Protein AF-Q38EL8-F1 (afdb_monomer)

Sequence (126 aa):
MSNKTYLWSKFSLEFFIPTPYIMKGDDDAFIRVTHHLSNLRMMPRKGLNMGKCSEASGGMSEDKPVSFIAGYCNTLSRDVAQAVVSYKPPWNAWLTHTTFSGISIRFTSRRCLTKMPWSERYTRRR

Foldseek 3Di:
DDPVLLCQLVCCLPPDDDDLKDKDADPPDDDPVVVVVVVVVVDDSPLDKAAAWDWDDQPPDDPDTDIDHDRHMIMDTNNRSVVVNPDDPPDPDPPDPDDDRDPPPPRVPPDRPNPPVCPVVVVPPD

Structure (mmCIF, N/CA/C/O backbone):
data_AF-Q38EL8-F1
#
_entry.id   AF-Q38EL8-F1
#
loop_
_atom_site.group_PDB
_atom_site.id
_atom_site.type_symbol
_atom_site.label_atom_id
_atom_site.label_alt_id
_atom_site.label_comp_id
_atom_site.label_asym_id
_atom_site.label_entity_id
_atom_site.label_seq_id
_atom_site.pdbx_PDB_ins_code
_atom_site.Cartn_x
_atom_site.Cartn_y
_atom_site.Cartn_z
_atom_site.occupancy
_atom_site.B_iso_or_equiv
_atom_site.auth_seq_id
_atom_site.auth_comp_id
_atom_site.auth_asym_id
_atom_site.auth_atom_id
_atom_site.pdbx_PDB_model_num
ATOM 1 N N . MET A 1 1 ? 3.520 -7.142 -6.331 1.00 68.50 1 MET A N 1
ATOM 2 C CA . MET A 1 1 ? 3.473 -5.746 -5.852 1.00 68.50 1 MET A CA 1
ATOM 3 C C . MET A 1 1 ? 4.903 -5.231 -5.746 1.00 68.50 1 MET A C 1
ATOM 5 O O . MET A 1 1 ? 5.744 -5.987 -5.287 1.00 68.50 1 MET A O 1
ATOM 9 N N . SER A 1 2 ? 5.201 -4.011 -6.203 1.00 81.06 2 SER A N 1
ATOM 10 C CA . SER A 1 2 ? 6.555 -3.439 -6.092 1.00 81.06 2 SER A CA 1
ATOM 11 C C . SER A 1 2 ? 6.858 -2.957 -4.668 1.00 81.06 2 SER A C 1
ATOM 13 O O . SER A 1 2 ? 5.934 -2.593 -3.936 1.00 81.06 2 SER A O 1
ATOM 15 N N . ASN A 1 3 ? 8.144 -2.858 -4.307 1.00 86.81 3 ASN A N 1
ATOM 16 C CA . ASN A 1 3 ? 8.582 -2.276 -3.028 1.00 86.81 3 ASN A CA 1
ATOM 17 C C . ASN A 1 3 ? 8.000 -0.873 -2.803 1.00 86.81 3 ASN A C 1
ATOM 19 O O . ASN A 1 3 ? 7.536 -0.574 -1.707 1.00 86.81 3 ASN A O 1
ATOM 23 N N . LYS A 1 4 ? 7.932 -0.043 -3.857 1.00 89.19 4 LYS A N 1
ATOM 24 C CA . LYS A 1 4 ? 7.319 1.297 -3.811 1.00 89.19 4 LYS A CA 1
ATOM 25 C C . LYS A 1 4 ? 5.873 1.246 -3.310 1.00 89.19 4 LYS A C 1
ATOM 27 O O . LYS A 1 4 ? 5.486 2.043 -2.465 1.00 89.19 4 LYS A O 1
ATOM 32 N N . THR A 1 5 ? 5.085 0.292 -3.806 1.00 89.00 5 THR A N 1
ATOM 33 C CA . THR A 1 5 ? 3.667 0.162 -3.434 1.00 89.00 5 THR A CA 1
ATOM 34 C C . THR A 1 5 ? 3.513 -0.349 -2.002 1.00 89.00 5 THR A C 1
ATOM 36 O O . THR A 1 5 ? 2.712 0.199 -1.251 1.00 89.00 5 THR A O 1
ATOM 39 N N . TYR A 1 6 ? 4.314 -1.343 -1.601 1.00 90.44 6 TYR A N 1
ATOM 40 C CA . TYR A 1 6 ? 4.322 -1.849 -0.225 1.00 90.44 6 TYR A CA 1
ATOM 41 C C . TYR A 1 6 ? 4.679 -0.751 0.782 1.00 90.44 6 TYR A C 1
ATOM 43 O O . TYR A 1 6 ? 3.947 -0.531 1.746 1.00 90.44 6 TYR A O 1
ATOM 51 N N . LEU A 1 7 ? 5.779 -0.034 0.532 1.00 92.62 7 LEU A N 1
ATOM 52 C CA . LEU A 1 7 ? 6.246 1.042 1.401 1.00 92.62 7 LEU A CA 1
ATOM 53 C C . LEU A 1 7 ? 5.237 2.189 1.462 1.00 92.62 7 LEU A C 1
ATOM 55 O O . LEU A 1 7 ? 4.985 2.688 2.551 1.00 92.62 7 LEU A O 1
ATOM 59 N N . TRP A 1 8 ? 4.605 2.554 0.341 1.00 92.56 8 TRP A N 1
ATOM 60 C CA . TRP A 1 8 ? 3.523 3.542 0.328 1.00 92.56 8 TRP A CA 1
ATOM 61 C C . TRP A 1 8 ? 2.358 3.128 1.231 1.00 92.56 8 TRP A C 1
ATOM 63 O O . TRP A 1 8 ? 1.940 3.899 2.095 1.00 92.56 8 TRP A O 1
ATOM 73 N N . SER A 1 9 ? 1.859 1.895 1.083 1.00 92.19 9 SER A N 1
ATOM 74 C CA . SER A 1 9 ? 0.766 1.391 1.918 1.00 92.19 9 SER A CA 1
ATOM 75 C C . SER A 1 9 ? 1.161 1.346 3.392 1.00 92.19 9 SER A C 1
ATOM 77 O O . SER A 1 9 ? 0.411 1.846 4.227 1.00 92.19 9 SER A O 1
ATOM 79 N N . LYS A 1 10 ? 2.352 0.830 3.717 1.00 94.19 10 LYS A N 1
ATOM 80 C CA . LYS A 1 10 ? 2.852 0.770 5.095 1.00 94.19 10 LYS A CA 1
ATOM 81 C C . LYS A 1 10 ? 2.984 2.167 5.709 1.00 94.19 10 LYS A C 1
ATOM 83 O O . LYS A 1 10 ? 2.400 2.428 6.755 1.00 94.19 10 LYS A O 1
ATOM 88 N N . PHE A 1 11 ? 3.656 3.081 5.012 1.00 95.38 11 PHE A N 1
ATOM 89 C CA . PHE A 1 11 ? 3.848 4.462 5.451 1.00 95.38 11 PHE A CA 1
ATOM 90 C C . PHE A 1 11 ? 2.510 5.177 5.685 1.00 95.38 11 PHE A C 1
ATOM 92 O O . PHE A 1 11 ? 2.297 5.780 6.733 1.00 95.38 11 PHE A O 1
ATOM 99 N N . SER A 1 12 ? 1.563 5.045 4.752 1.00 95.25 12 SER A N 1
ATOM 100 C CA . SER A 1 12 ? 0.245 5.681 4.872 1.00 95.25 12 SER A CA 1
ATOM 101 C C . SER A 1 12 ? -0.584 5.170 6.057 1.00 95.25 12 SER A C 1
ATOM 103 O O . SER A 1 12 ? -1.404 5.905 6.608 1.00 95.25 12 SER A O 1
ATOM 105 N N . LEU A 1 13 ? -0.384 3.913 6.461 1.00 95.25 13 LEU A N 1
ATOM 106 C CA . LEU A 1 13 ? -1.079 3.324 7.601 1.00 95.25 13 LEU A CA 1
ATOM 107 C C . LEU A 1 13 ? -0.472 3.761 8.935 1.00 95.25 13 LEU A C 1
ATOM 109 O O . LEU A 1 13 ? -1.233 3.968 9.879 1.00 95.25 13 LEU A O 1
ATOM 113 N N . GLU A 1 14 ? 0.854 3.886 9.001 1.00 94.94 14 GLU A N 1
ATOM 114 C CA . GLU A 1 14 ? 1.601 4.167 10.233 1.00 94.94 14 GLU A CA 1
ATOM 115 C C . GLU A 1 14 ? 1.682 5.666 10.560 1.00 94.94 14 GLU A C 1
ATOM 117 O O . GLU A 1 14 ? 1.598 6.028 11.730 1.00 94.94 14 GLU A O 1
ATOM 122 N N . PHE A 1 15 ? 1.809 6.538 9.553 1.00 95.81 15 PHE A N 1
ATOM 123 C CA . PHE A 1 15 ? 2.153 7.951 9.774 1.00 95.81 15 PHE A CA 1
ATOM 124 C C . PHE A 1 15 ? 1.008 8.943 9.551 1.00 95.81 15 PHE A C 1
ATOM 126 O O . PHE A 1 15 ? 1.050 10.048 10.090 1.00 95.81 15 PHE A O 1
ATOM 133 N N . PHE A 1 16 ? -0.015 8.596 8.767 1.00 93.56 16 PHE A N 1
ATOM 134 C CA . PHE A 1 16 ? -1.138 9.506 8.532 1.00 93.56 16 PHE A CA 1
ATOM 135 C C . PHE A 1 16 ? -2.256 9.326 9.556 1.00 93.56 16 PHE A C 1
ATOM 137 O O . PHE A 1 16 ? -2.484 8.233 10.080 1.00 93.56 16 PHE A O 1
ATOM 144 N N . ILE A 1 17 ? -3.006 10.413 9.782 1.00 92.75 17 ILE A N 1
ATOM 145 C CA . ILE A 1 17 ? -4.263 10.383 10.540 1.00 92.75 17 ILE A CA 1
ATOM 146 C C . ILE A 1 17 ? -5.127 9.243 9.980 1.00 92.75 17 ILE A C 1
ATOM 148 O O . ILE A 1 17 ? -5.209 9.110 8.757 1.00 92.75 17 ILE A O 1
ATOM 152 N N . PRO A 1 18 ? -5.778 8.418 10.822 1.00 93.25 18 PRO A N 1
ATOM 153 C CA . PRO A 1 18 ? -6.588 7.302 10.347 1.00 93.25 18 PRO A CA 1
ATOM 154 C C . PRO A 1 18 ? -7.679 7.732 9.351 1.00 93.25 18 PRO A C 1
ATOM 156 O O . PRO A 1 18 ? -8.759 8.181 9.731 1.00 93.25 18 PRO A O 1
ATOM 159 N N . THR A 1 19 ? -7.413 7.566 8.054 1.00 93.62 19 THR A N 1
ATOM 160 C CA . THR A 1 19 ? -8.370 7.827 6.974 1.00 93.62 19 THR A CA 1
ATOM 161 C C . THR A 1 19 ? -9.064 6.537 6.533 1.00 93.62 19 THR A C 1
ATOM 163 O O . THR A 1 19 ? -8.458 5.464 6.560 1.00 93.62 19 THR A O 1
ATOM 166 N N . PRO A 1 20 ? -10.334 6.602 6.087 1.00 94.44 20 PRO A N 1
ATOM 167 C CA . PRO A 1 20 ? -11.046 5.427 5.578 1.00 94.44 20 PRO A CA 1
ATOM 168 C C . PRO A 1 20 ? -10.474 4.906 4.253 1.00 94.44 20 PRO A C 1
ATOM 170 O O . PRO A 1 20 ? -10.629 3.724 3.951 1.00 94.44 20 PRO A O 1
ATOM 173 N N . TYR A 1 21 ? -9.820 5.775 3.478 1.00 95.06 21 TYR A N 1
ATOM 174 C CA . TYR A 1 21 ? -9.316 5.481 2.142 1.00 95.06 21 TYR A CA 1
ATOM 175 C C . TYR A 1 21 ? -7.856 5.900 2.000 1.00 95.06 21 TYR A C 1
ATOM 177 O O . TYR A 1 21 ? -7.436 6.922 2.548 1.00 95.06 21 TYR A O 1
ATOM 185 N N . ILE A 1 22 ? -7.114 5.124 1.216 1.00 94.25 22 ILE A N 1
ATOM 186 C CA . ILE A 1 22 ? -5.751 5.411 0.777 1.00 94.25 22 ILE A CA 1
ATOM 187 C C . ILE A 1 22 ? -5.757 5.335 -0.746 1.00 94.25 22 ILE A C 1
ATOM 189 O O . ILE A 1 22 ? -6.137 4.316 -1.324 1.00 94.25 22 ILE A O 1
ATOM 193 N N . MET A 1 23 ? -5.351 6.421 -1.398 1.00 93.38 23 MET A N 1
ATOM 194 C CA . MET A 1 23 ? -5.227 6.486 -2.850 1.00 93.38 23 MET A CA 1
ATOM 195 C C . MET A 1 23 ? -3.751 6.471 -3.240 1.00 93.38 23 MET A C 1
ATOM 197 O O . MET A 1 23 ? -2.920 7.085 -2.574 1.00 93.38 23 MET A O 1
ATOM 201 N N . LYS A 1 24 ? -3.433 5.784 -4.333 1.00 92.38 24 LYS A N 1
ATOM 202 C CA . LYS A 1 24 ? -2.182 5.944 -5.075 1.00 92.38 24 LYS A CA 1
ATOM 203 C C . LYS A 1 24 ? -2.531 6.452 -6.471 1.00 92.38 24 LYS A C 1
ATOM 205 O O . LYS A 1 24 ? -3.518 6.004 -7.054 1.00 92.38 24 LYS A O 1
ATOM 210 N N . GLY A 1 25 ? -1.710 7.354 -6.991 1.00 91.06 25 GLY A N 1
ATOM 211 C CA . GLY A 1 25 ? -1.700 7.778 -8.386 1.00 91.06 25 GLY A CA 1
ATOM 212 C C . GLY A 1 25 ? -0.260 7.857 -8.885 1.00 91.06 25 GLY A C 1
ATOM 213 O O . GLY A 1 25 ? 0.650 8.050 -8.075 1.00 91.06 25 GLY A O 1
ATOM 214 N N . ASP A 1 26 ? -0.059 7.659 -10.179 1.00 91.25 26 ASP A N 1
ATOM 215 C CA . ASP A 1 26 ? 1.202 7.966 -10.851 1.00 91.25 26 ASP A CA 1
ATOM 216 C C . ASP A 1 26 ? 1.304 9.490 -11.093 1.00 91.25 26 ASP A C 1
ATOM 218 O O . ASP A 1 26 ? 0.311 10.216 -11.010 1.00 91.25 26 ASP A O 1
ATOM 222 N N . ASP A 1 27 ? 2.515 10.001 -11.300 1.00 92.94 27 ASP A N 1
ATOM 223 C CA . ASP A 1 27 ? 2.816 11.434 -11.449 1.00 92.94 27 ASP A CA 1
ATOM 224 C C . ASP A 1 27 ? 2.388 12.018 -12.804 1.00 92.94 27 ASP A C 1
ATOM 226 O O . ASP A 1 27 ? 2.257 13.233 -12.946 1.00 92.94 27 ASP A O 1
ATOM 230 N N . ASP A 1 28 ? 2.090 11.153 -13.769 1.00 92.69 28 ASP A N 1
ATOM 231 C CA . ASP A 1 28 ? 1.483 11.467 -15.061 1.00 92.69 28 ASP A CA 1
ATOM 232 C C . ASP A 1 28 ? -0.056 11.336 -15.055 1.00 92.69 28 ASP A C 1
ATOM 234 O O . ASP A 1 28 ? -0.715 11.521 -16.085 1.00 92.69 28 ASP A O 1
ATOM 238 N N . ALA A 1 29 ? -0.662 11.049 -13.897 1.00 87.12 29 ALA A N 1
ATOM 239 C CA . ALA A 1 29 ? -2.104 10.911 -13.761 1.00 87.12 29 ALA A CA 1
ATOM 240 C C . ALA A 1 29 ? -2.799 12.238 -13.415 1.00 87.12 29 ALA A C 1
ATOM 242 O O . ALA A 1 29 ? -2.374 13.002 -12.550 1.00 87.12 29 ALA A O 1
ATOM 243 N N . PHE A 1 30 ? -3.966 12.475 -14.023 1.00 89.81 30 PHE A N 1
ATOM 244 C CA . PHE A 1 30 ? -4.828 13.611 -13.689 1.00 89.81 30 PHE A CA 1
ATOM 245 C C . PHE A 1 30 ? -6.024 13.183 -12.828 1.00 89.81 30 PHE A C 1
ATOM 247 O O . PHE A 1 30 ? -6.829 12.340 -13.234 1.00 89.81 30 PHE A O 1
ATOM 254 N N . ILE A 1 31 ? -6.195 13.808 -11.657 1.00 87.81 31 ILE A N 1
ATOM 255 C CA . ILE A 1 31 ? -7.269 13.486 -10.704 1.00 87.81 31 ILE A CA 1
ATOM 256 C C . ILE A 1 31 ? -8.196 14.691 -10.520 1.00 87.81 31 ILE A C 1
ATOM 258 O O . ILE A 1 31 ? -7.798 15.749 -10.039 1.00 87.81 31 ILE A O 1
ATOM 262 N N . ARG A 1 32 ? -9.490 14.511 -10.811 1.00 92.50 32 ARG A N 1
ATOM 263 C CA . ARG A 1 32 ? -10.535 15.488 -10.454 1.00 92.50 32 ARG A CA 1
ATOM 264 C C . ARG A 1 32 ? -10.889 15.349 -8.973 1.00 92.50 32 ARG A C 1
ATOM 266 O O . ARG A 1 32 ? -11.836 14.639 -8.639 1.00 92.50 32 ARG A O 1
ATOM 273 N N . VAL A 1 33 ? -10.132 16.005 -8.094 1.00 92.69 33 VAL A N 1
ATOM 274 C CA . VAL A 1 33 ? -10.196 15.815 -6.629 1.00 92.69 33 VAL A CA 1
ATOM 275 C C . VAL A 1 33 ? -11.617 15.930 -6.068 1.00 92.69 33 VAL A C 1
ATOM 277 O O . VAL A 1 33 ? -12.074 15.018 -5.385 1.00 92.69 33 VAL A O 1
ATOM 280 N N . THR A 1 34 ? -12.357 16.992 -6.391 1.00 95.06 34 THR A N 1
ATOM 281 C CA . THR A 1 34 ? -13.721 17.206 -5.866 1.00 95.06 34 THR A CA 1
ATOM 282 C C . THR A 1 34 ? -14.680 16.087 -6.262 1.00 95.06 34 THR A C 1
ATOM 284 O O . THR A 1 34 ? -15.432 15.581 -5.430 1.00 95.06 34 THR A O 1
ATOM 287 N N . HIS A 1 35 ? -14.605 15.647 -7.516 1.00 93.44 35 HIS A N 1
ATOM 288 C CA . HIS A 1 35 ? -15.415 14.549 -8.022 1.00 93.44 35 HIS A CA 1
ATOM 289 C C . HIS A 1 35 ? -14.976 13.191 -7.451 1.00 93.44 35 HIS A C 1
ATOM 291 O O . HIS A 1 35 ? -15.795 12.315 -7.177 1.00 93.44 35 HIS A O 1
ATOM 297 N N . HIS A 1 36 ? -13.673 12.994 -7.252 1.00 91.62 36 HIS A N 1
ATOM 298 C CA . HIS A 1 36 ? -13.168 11.795 -6.599 1.00 91.62 36 HIS A CA 1
ATOM 299 C C . HIS A 1 36 ? -13.704 11.706 -5.163 1.00 91.62 36 HIS A C 1
ATOM 301 O O . HIS A 1 36 ? -14.284 10.690 -4.788 1.00 91.62 36 HIS A O 1
ATOM 307 N N . LEU A 1 37 ? -13.635 12.799 -4.400 1.00 93.88 37 LEU A N 1
ATOM 308 C CA . LEU A 1 37 ? -14.177 12.878 -3.043 1.00 93.88 37 LEU A CA 1
ATOM 309 C C . LEU A 1 37 ? -15.697 12.666 -2.996 1.00 93.88 37 LEU A C 1
ATOM 311 O O . LEU A 1 37 ? -16.173 11.974 -2.096 1.00 93.88 37 LEU A O 1
ATOM 315 N N . SER A 1 38 ? -16.466 13.200 -3.956 1.00 94.88 38 SER A N 1
ATOM 316 C CA . 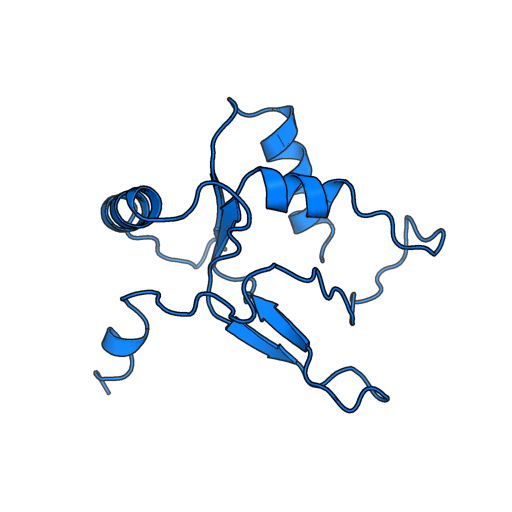SER A 1 38 ? -17.911 12.935 -4.021 1.00 94.88 38 SER A CA 1
ATOM 317 C C . SER A 1 38 ? -18.209 11.455 -4.250 1.00 94.88 38 SER A C 1
ATOM 319 O O . SER A 1 38 ? -19.119 10.919 -3.624 1.00 94.88 38 SER A O 1
ATOM 321 N N . ASN A 1 39 ? -17.411 10.773 -5.077 1.00 92.12 39 ASN A N 1
ATOM 322 C CA . ASN A 1 39 ? -17.555 9.334 -5.2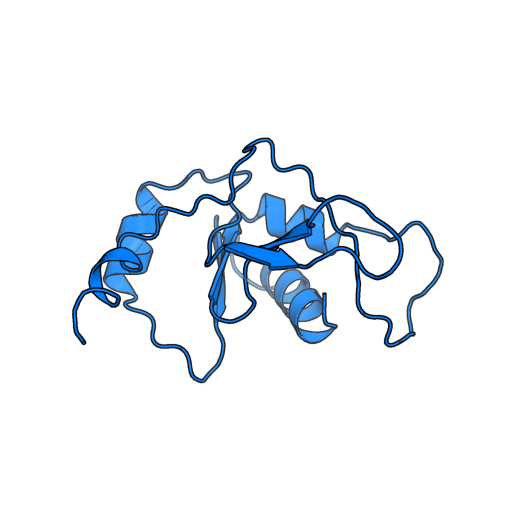84 1.00 92.12 39 ASN A CA 1
ATOM 323 C C . ASN A 1 39 ? -17.220 8.551 -4.012 1.00 92.12 39 ASN A C 1
ATOM 325 O O . ASN A 1 39 ? -17.981 7.665 -3.639 1.00 92.12 39 ASN A O 1
ATOM 329 N N . LEU A 1 40 ? -16.142 8.902 -3.301 1.00 93.06 40 LEU A N 1
ATOM 330 C CA . LEU A 1 40 ? -15.740 8.217 -2.064 1.00 93.06 40 LEU A CA 1
ATOM 331 C C . LEU A 1 40 ? -16.794 8.281 -0.951 1.00 93.06 40 LEU A C 1
ATOM 333 O O . LEU A 1 40 ? -16.865 7.366 -0.129 1.00 93.06 40 LEU A O 1
ATOM 337 N N . ARG A 1 41 ? -17.635 9.323 -0.929 1.00 93.44 41 ARG A N 1
ATOM 338 C CA . ARG A 1 41 ? -18.765 9.425 0.014 1.00 93.44 41 ARG A CA 1
ATOM 339 C C . ARG A 1 41 ? -19.820 8.335 -0.198 1.00 93.44 41 ARG A C 1
ATOM 341 O O . ARG A 1 41 ? -20.500 7.982 0.757 1.00 93.44 41 ARG A O 1
ATOM 348 N N . MET A 1 42 ? -19.927 7.802 -1.415 1.00 93.00 42 MET A N 1
ATOM 349 C CA . MET A 1 42 ? -20.882 6.752 -1.788 1.00 93.00 42 MET A CA 1
ATOM 350 C C . MET A 1 42 ? -20.281 5.339 -1.729 1.00 93.00 42 MET A C 1
ATOM 352 O O . MET A 1 42 ? -20.996 4.361 -1.936 1.00 93.00 42 MET A O 1
ATOM 356 N N . MET A 1 43 ? -18.973 5.216 -1.491 1.00 92.06 43 MET A N 1
ATOM 357 C CA . MET A 1 43 ? -18.268 3.932 -1.492 1.00 92.06 43 MET A CA 1
ATOM 358 C C . MET A 1 43 ? -18.313 3.249 -0.116 1.00 92.06 43 MET A C 1
ATOM 360 O O . MET A 1 43 ? -18.434 3.923 0.912 1.00 92.06 43 MET A O 1
ATOM 364 N N . PRO A 1 44 ? -18.185 1.910 -0.063 1.00 93.06 44 PRO A N 1
ATOM 365 C CA . PRO A 1 44 ? -18.049 1.198 1.199 1.00 93.06 44 PRO A CA 1
ATOM 366 C C . PRO A 1 44 ? -16.721 1.545 1.884 1.00 93.06 44 PRO A C 1
ATOM 368 O O . PRO A 1 44 ? -15.668 1.600 1.253 1.00 93.06 44 PRO A O 1
ATOM 371 N N . ARG A 1 45 ? -16.759 1.706 3.211 1.00 93.62 45 ARG A N 1
ATOM 372 C CA . ARG A 1 45 ? -15.569 1.999 4.035 1.00 93.62 45 ARG A CA 1
ATOM 373 C C . ARG A 1 45 ? -14.669 0.784 4.293 1.00 93.62 45 ARG A C 1
ATOM 375 O O . ARG A 1 45 ? -13.606 0.951 4.881 1.00 93.62 45 ARG A O 1
ATOM 382 N N . LYS A 1 46 ? -15.112 -0.418 3.917 1.00 93.44 46 LYS A N 1
ATOM 383 C CA . LYS A 1 46 ? -14.406 -1.692 4.103 1.00 93.44 46 LYS A CA 1
ATOM 384 C C . LYS A 1 46 ? -14.452 -2.508 2.814 1.00 93.44 46 LYS A C 1
ATOM 386 O O . LYS A 1 46 ? -15.443 -2.438 2.088 1.00 93.44 46 LYS A O 1
ATOM 391 N N . GLY A 1 47 ? -13.405 -3.282 2.548 1.00 90.25 47 GLY A N 1
ATOM 392 C CA . GLY A 1 47 ? -13.302 -4.160 1.382 1.00 90.25 47 GLY A CA 1
ATOM 393 C C . GLY A 1 47 ? -13.232 -3.447 0.025 1.00 90.25 47 GLY A C 1
ATOM 394 O O . GLY A 1 47 ? -13.448 -4.093 -1.000 1.00 90.25 47 GLY A O 1
ATOM 395 N N . LEU A 1 48 ? -12.958 -2.139 -0.015 1.00 91.94 48 LEU A N 1
ATOM 396 C CA . LEU A 1 48 ? -12.850 -1.383 -1.258 1.00 91.94 48 LEU A CA 1
ATOM 397 C C . LEU A 1 48 ? -11.463 -1.572 -1.877 1.00 91.94 48 LEU A C 1
ATOM 399 O O . LEU A 1 48 ? -10.444 -1.245 -1.272 1.00 91.94 48 LEU A O 1
ATOM 403 N N . ASN A 1 49 ? -11.448 -2.021 -3.126 1.00 89.62 49 ASN A N 1
ATOM 404 C CA . ASN A 1 49 ? -10.297 -1.942 -4.015 1.00 89.62 49 ASN A CA 1
ATOM 405 C C . ASN A 1 49 ? -10.793 -1.442 -5.378 1.00 89.62 49 ASN A C 1
ATOM 407 O O . ASN A 1 49 ? -11.389 -2.194 -6.151 1.00 89.62 49 ASN A O 1
ATOM 411 N N . MET A 1 50 ? -10.642 -0.141 -5.616 1.00 90.12 50 MET A N 1
ATOM 412 C CA . MET A 1 50 ? -11.206 0.565 -6.764 1.00 90.12 50 MET A CA 1
ATOM 413 C C . MET A 1 50 ? -10.106 1.016 -7.723 1.00 90.12 50 MET A C 1
ATOM 415 O O . MET A 1 50 ? -9.096 1.571 -7.302 1.00 90.12 50 MET A O 1
ATOM 419 N N . GLY A 1 51 ? -10.350 0.856 -9.020 1.00 88.81 51 GLY A N 1
ATOM 420 C CA . GLY A 1 51 ? -9.528 1.396 -10.098 1.00 88.81 51 GLY A CA 1
ATOM 421 C C . GLY A 1 51 ? -9.874 0.722 -11.423 1.00 88.81 51 GLY A C 1
ATOM 422 O O . GLY A 1 51 ? -10.888 0.026 -11.530 1.00 88.81 51 GLY A O 1
ATOM 423 N N . LYS A 1 52 ? -9.038 0.915 -12.444 1.00 85.38 52 LYS A N 1
ATOM 424 C CA . LYS A 1 52 ? -9.218 0.227 -13.728 1.00 85.38 52 LYS A CA 1
ATOM 425 C C . LYS A 1 52 ? -8.872 -1.250 -13.556 1.00 85.38 52 LYS A C 1
ATOM 427 O O . LYS A 1 52 ? -7.719 -1.574 -13.298 1.00 85.38 52 LYS A O 1
ATOM 432 N N . CYS A 1 53 ? -9.861 -2.128 -13.694 1.00 84.06 53 CYS A N 1
ATOM 433 C CA . CYS A 1 53 ? -9.610 -3.564 -13.700 1.00 84.06 53 CYS A CA 1
ATOM 434 C C . CYS A 1 53 ? -8.921 -3.964 -15.003 1.00 84.06 53 CYS A C 1
ATOM 436 O O . CYS A 1 53 ? -9.349 -3.549 -16.082 1.00 84.06 53 CYS A O 1
ATOM 438 N N . SER A 1 54 ? -7.888 -4.778 -14.876 1.00 82.06 54 SER A N 1
ATOM 439 C CA . SER A 1 54 ? -7.189 -5.434 -15.966 1.00 82.06 54 SER A CA 1
ATOM 440 C C . SER A 1 54 ? -7.103 -6.921 -15.656 1.00 82.06 54 SER A C 1
ATOM 442 O O . SER A 1 54 ? -7.137 -7.335 -14.497 1.00 82.06 54 SER A O 1
ATOM 444 N N . GLU A 1 55 ? -6.977 -7.725 -16.697 1.00 80.56 55 GLU A N 1
ATOM 445 C CA . GLU A 1 55 ? -6.749 -9.158 -16.578 1.00 80.56 55 GLU A CA 1
ATOM 446 C C . GLU A 1 55 ? -5.344 -9.456 -17.084 1.00 80.56 55 GLU A C 1
ATOM 448 O O . GLU A 1 55 ? -4.921 -8.930 -18.114 1.00 80.56 55 GLU A O 1
ATOM 453 N N . ALA A 1 56 ? -4.601 -10.258 -16.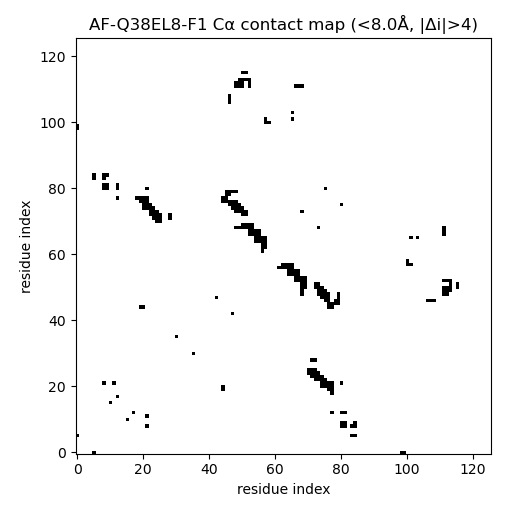329 1.00 69.88 56 ALA A N 1
ATOM 454 C CA . ALA A 1 56 ? -3.358 -10.851 -16.790 1.00 69.88 56 ALA A CA 1
ATOM 455 C C . ALA A 1 56 ? -3.626 -12.333 -17.023 1.00 69.88 56 ALA A C 1
ATOM 457 O O . ALA A 1 56 ? -4.173 -13.006 -16.146 1.00 69.88 56 ALA A O 1
ATOM 458 N N . SER A 1 57 ? -3.221 -12.850 -18.181 1.00 64.44 57 SER A N 1
ATOM 459 C CA . SER A 1 57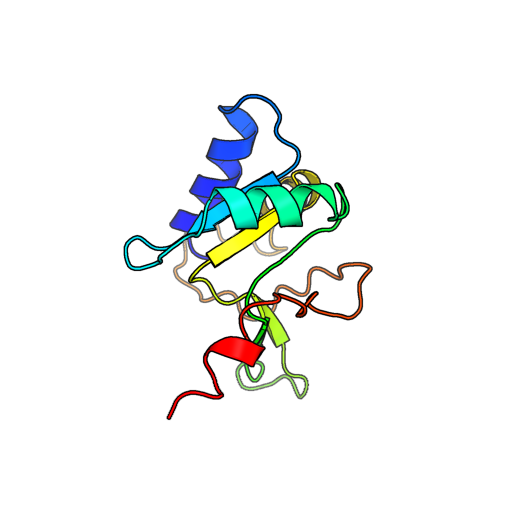 ? -3.058 -14.292 -18.351 1.00 64.44 57 SER A CA 1
ATOM 460 C C . SER A 1 57 ? -2.089 -14.776 -17.271 1.00 64.44 57 SER A C 1
ATOM 462 O O . SER A 1 57 ? -0.973 -14.254 -17.183 1.00 64.44 57 SER A O 1
ATOM 464 N N . GLY A 1 58 ? -2.529 -15.707 -16.418 1.00 56.44 58 GLY A N 1
ATOM 465 C CA . GLY A 1 58 ? -1.670 -16.317 -15.405 1.00 56.44 58 GLY A CA 1
ATOM 466 C C . GLY A 1 58 ? -0.394 -16.825 -16.072 1.00 56.44 58 GLY A C 1
ATOM 467 O O . GLY A 1 58 ? -0.453 -17.462 -17.122 1.00 56.44 58 GLY A O 1
ATOM 468 N N . GLY A 1 59 ? 0.770 -16.459 -15.534 1.00 48.47 59 GLY A N 1
ATOM 469 C CA . GLY A 1 59 ? 2.049 -16.822 -16.137 1.00 48.47 59 GLY A CA 1
ATOM 470 C C . GLY A 1 59 ? 2.158 -18.337 -16.322 1.00 48.47 59 GLY A C 1
ATOM 471 O O . GLY A 1 59 ? 1.982 -19.079 -15.365 1.00 48.47 59 GLY A O 1
ATOM 472 N N . MET A 1 60 ? 2.432 -18.759 -17.560 1.00 45.81 60 MET A N 1
ATOM 473 C CA . MET A 1 60 ? 2.889 -20.080 -18.033 1.00 45.81 60 MET A CA 1
ATOM 474 C C . MET A 1 60 ? 2.137 -21.362 -17.615 1.00 45.81 60 MET A C 1
ATOM 476 O O . MET A 1 60 ? 2.417 -22.399 -18.215 1.00 45.81 60 MET A O 1
ATOM 480 N N . SER A 1 61 ? 1.223 -21.379 -16.639 1.00 52.59 61 SER A N 1
ATOM 481 C CA . SER A 1 61 ? 0.671 -22.651 -16.123 1.00 52.59 61 SER A CA 1
ATOM 482 C C . SER A 1 61 ? -0.705 -22.573 -15.448 1.00 52.59 61 SER A C 1
ATOM 484 O O . SER A 1 61 ? -1.172 -23.582 -14.929 1.00 52.59 61 SER A O 1
ATOM 486 N N . GLU A 1 62 ? -1.375 -21.418 -15.436 1.00 57.25 62 GLU A N 1
ATOM 487 C CA . GLU A 1 62 ? -2.696 -21.284 -14.807 1.00 57.25 62 GLU A CA 1
ATOM 488 C C . GLU A 1 62 ? -3.760 -20.874 -15.833 1.00 57.25 62 GLU A C 1
ATOM 490 O O . GLU A 1 62 ? -3.755 -19.754 -16.340 1.00 57.25 62 GLU A O 1
ATOM 495 N N . ASP A 1 63 ? -4.717 -21.774 -16.086 1.00 62.91 63 ASP A N 1
ATOM 496 C CA . ASP A 1 63 ? -5.831 -21.625 -17.044 1.00 62.91 63 ASP A CA 1
ATOM 497 C C . ASP A 1 63 ? -6.807 -20.474 -16.734 1.00 62.91 63 ASP A C 1
ATOM 499 O O . ASP A 1 63 ? -7.801 -20.282 -17.438 1.00 62.91 63 ASP A O 1
ATOM 503 N N . LYS A 1 64 ? -6.589 -19.710 -15.658 1.00 69.19 64 LYS A N 1
ATOM 504 C CA . LYS A 1 64 ? -7.512 -18.656 -15.230 1.00 69.19 64 LYS A CA 1
ATOM 505 C C . LYS A 1 64 ? -6.825 -17.295 -15.230 1.00 69.19 64 LYS A C 1
ATOM 507 O O . LYS A 1 64 ? -5.790 -17.140 -14.582 1.00 69.19 64 LYS A O 1
ATOM 512 N N . PRO A 1 65 ? -7.408 -16.288 -15.907 1.00 70.00 65 PRO A N 1
ATOM 513 C CA . PRO A 1 65 ? -6.890 -14.934 -15.839 1.00 70.00 65 PRO A CA 1
ATOM 514 C C . PRO A 1 65 ? -6.954 -14.432 -14.396 1.00 70.00 65 PRO A C 1
ATOM 516 O O . PRO A 1 65 ? -7.952 -14.607 -13.691 1.00 70.00 65 PRO A O 1
ATOM 519 N N . VAL A 1 66 ? -5.880 -13.783 -13.960 1.00 72.94 66 VAL A N 1
ATOM 520 C CA . VAL A 1 66 ? -5.837 -13.095 -12.673 1.00 72.94 66 VAL A CA 1
ATOM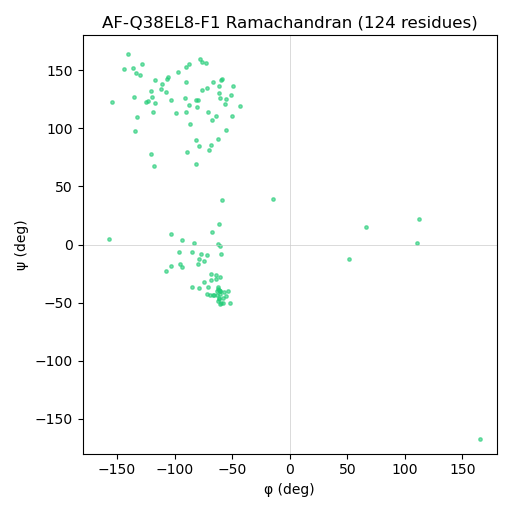 521 C C . VAL A 1 66 ? -6.300 -11.664 -12.908 1.00 72.94 66 VAL A C 1
ATOM 523 O O . VAL A 1 66 ? -5.632 -10.888 -13.595 1.00 72.94 66 VAL A O 1
ATOM 526 N N . SER A 1 67 ? -7.451 -11.302 -12.343 1.00 79.75 67 SER A N 1
ATOM 527 C CA . SER A 1 67 ? -7.924 -9.917 -12.352 1.00 79.75 67 SER A CA 1
ATOM 528 C C . SER A 1 67 ? -7.156 -9.087 -11.325 1.00 79.75 67 SER A C 1
ATOM 530 O O . SER A 1 67 ? -7.018 -9.473 -10.164 1.00 79.75 67 SER A O 1
ATOM 532 N N . PHE A 1 68 ? -6.696 -7.911 -11.734 1.00 83.56 68 PHE A N 1
ATOM 533 C CA . PHE A 1 68 ? -5.994 -6.959 -10.881 1.00 83.56 68 PHE A CA 1
ATOM 534 C C . PHE A 1 68 ? -6.434 -5.525 -11.191 1.00 83.56 68 PHE A C 1
ATOM 536 O O . PHE A 1 68 ? -7.031 -5.245 -12.228 1.00 83.56 68 PHE A O 1
ATOM 543 N N . ILE A 1 69 ? -6.139 -4.593 -10.284 1.00 87.31 69 ILE A N 1
ATOM 544 C CA . ILE A 1 69 ? -6.331 -3.163 -10.539 1.00 87.31 69 ILE A CA 1
ATOM 545 C C . ILE A 1 69 ? -5.039 -2.589 -11.123 1.00 87.31 69 ILE A C 1
ATOM 547 O O . ILE A 1 69 ? -3.968 -2.740 -10.533 1.00 87.31 69 ILE A O 1
ATOM 551 N N . ALA A 1 70 ? -5.138 -1.938 -12.280 1.00 84.25 70 ALA A N 1
ATOM 552 C CA . ALA A 1 70 ? -4.015 -1.302 -12.955 1.00 84.25 70 ALA A CA 1
ATOM 553 C C . ALA A 1 70 ? -3.373 -0.212 -12.079 1.00 84.25 70 ALA A C 1
ATOM 555 O O . ALA A 1 70 ? -4.062 0.540 -11.388 1.00 84.25 70 ALA A O 1
ATOM 556 N N . GLY A 1 71 ? -2.042 -0.119 -12.137 1.00 80.75 71 GLY A N 1
ATOM 557 C CA . GLY A 1 71 ? -1.230 0.657 -11.194 1.00 80.75 71 GLY A CA 1
ATOM 558 C C . GLY A 1 71 ? -1.312 2.183 -11.305 1.00 80.75 71 GLY A C 1
ATOM 559 O O . GLY A 1 71 ? -0.797 2.839 -10.401 1.00 80.75 71 GLY A O 1
ATOM 560 N N . TYR A 1 72 ? -1.964 2.719 -12.345 1.00 83.06 72 TYR A N 1
ATOM 561 C CA . TYR A 1 72 ? -2.006 4.158 -12.640 1.00 83.06 72 TYR A CA 1
ATOM 562 C C . TYR A 1 72 ? -2.676 4.977 -11.543 1.00 83.06 72 TYR A C 1
ATOM 564 O O . TYR A 1 72 ? -2.160 5.998 -11.114 1.00 83.06 72 TYR A O 1
ATOM 572 N N . CYS A 1 73 ? -3.856 4.540 -11.101 1.00 88.25 73 CYS A N 1
ATOM 573 C CA . CYS A 1 73 ? -4.632 5.173 -10.042 1.00 88.25 73 CYS A CA 1
ATOM 574 C C . CYS A 1 73 ? -5.532 4.126 -9.397 1.00 88.25 73 CYS A C 1
ATOM 576 O O . CYS A 1 73 ? -6.376 3.527 -10.074 1.00 88.25 73 CYS A O 1
ATOM 578 N N . ASN A 1 74 ? -5.399 3.941 -8.090 1.00 90.94 74 ASN A N 1
ATOM 579 C CA . ASN A 1 74 ? -6.267 3.055 -7.335 1.00 90.94 74 ASN A CA 1
ATOM 580 C C . ASN A 1 74 ? -6.555 3.600 -5.937 1.00 90.94 74 ASN A C 1
ATOM 582 O O . ASN A 1 74 ? -5.735 4.290 -5.332 1.00 90.94 74 ASN A O 1
ATOM 586 N N . THR A 1 75 ? -7.728 3.251 -5.421 1.00 93.62 75 THR A N 1
ATOM 587 C CA . THR A 1 75 ? -8.159 3.605 -4.072 1.00 93.62 75 THR A CA 1
ATOM 588 C C . THR A 1 75 ? -8.492 2.342 -3.300 1.00 93.62 75 THR A C 1
ATOM 590 O O . THR A 1 75 ? -9.337 1.547 -3.715 1.00 93.62 75 THR A O 1
ATOM 593 N N . LEU A 1 76 ? -7.834 2.178 -2.160 1.00 92.75 76 LEU A N 1
ATOM 594 C CA . LEU A 1 76 ? -8.058 1.096 -1.215 1.00 92.75 76 LEU A CA 1
ATOM 595 C C . LEU A 1 76 ? -8.798 1.641 0.002 1.00 92.75 76 LEU A C 1
ATOM 597 O O . LEU A 1 76 ? -8.519 2.760 0.442 1.00 92.75 76 LEU A O 1
ATOM 601 N N . SER A 1 77 ? -9.698 0.859 0.590 1.00 94.31 77 SER A N 1
ATOM 602 C CA . SER A 1 77 ? -10.087 1.118 1.975 1.00 94.31 77 SER A CA 1
ATOM 603 C C . SER A 1 77 ? -8.961 0.715 2.928 1.00 94.31 77 SER A C 1
ATOM 605 O O . SER A 1 77 ? -8.090 -0.097 2.602 1.00 94.31 77 SER A O 1
ATOM 607 N N . ARG A 1 78 ? -8.946 1.318 4.118 1.00 94.25 78 ARG A N 1
ATOM 608 C CA . ARG A 1 78 ? -7.863 1.139 5.094 1.00 94.25 78 ARG A CA 1
ATOM 609 C C . ARG A 1 78 ? -7.634 -0.325 5.478 1.00 94.25 78 ARG A C 1
ATOM 611 O O . ARG A 1 78 ? -6.489 -0.751 5.566 1.00 94.25 78 ARG A O 1
ATOM 618 N N . ASP A 1 79 ? -8.705 -1.089 5.665 1.00 93.56 79 ASP A N 1
ATOM 619 C CA . ASP A 1 79 ? -8.662 -2.526 5.970 1.00 93.56 79 ASP A CA 1
ATOM 620 C C . ASP A 1 79 ? -8.008 -3.338 4.844 1.00 93.56 79 ASP A C 1
ATOM 622 O O . ASP A 1 79 ? -7.243 -4.264 5.097 1.00 93.56 79 ASP A O 1
ATOM 626 N N . VAL A 1 80 ? -8.244 -2.948 3.593 1.00 91.62 80 VAL A N 1
ATOM 627 C CA . VAL A 1 80 ? -7.615 -3.575 2.432 1.00 91.62 80 VAL A CA 1
ATOM 628 C C . VAL A 1 80 ? -6.128 -3.256 2.378 1.00 91.62 80 VAL A C 1
ATOM 630 O O . VAL A 1 80 ? -5.317 -4.154 2.162 1.00 91.62 80 VAL A O 1
ATOM 633 N N . ALA A 1 81 ? -5.745 -2.003 2.629 1.00 92.81 81 ALA A N 1
ATOM 634 C CA . ALA A 1 81 ? -4.337 -1.636 2.741 1.00 92.81 81 ALA A CA 1
ATOM 635 C C . ALA A 1 81 ? -3.644 -2.397 3.889 1.00 92.81 81 ALA A C 1
ATOM 637 O O . ALA A 1 81 ? -2.521 -2.870 3.720 1.00 92.81 81 ALA A O 1
ATOM 638 N N . GLN A 1 82 ? -4.317 -2.582 5.031 1.00 93.56 82 GLN A N 1
ATOM 639 C CA . GLN A 1 82 ? -3.811 -3.392 6.145 1.00 93.56 82 GLN A CA 1
ATOM 640 C C . GLN A 1 82 ? -3.638 -4.862 5.753 1.00 93.56 82 GLN A C 1
ATOM 642 O O . GLN A 1 82 ? -2.607 -5.457 6.064 1.00 93.56 82 GLN A O 1
ATOM 647 N N . ALA A 1 83 ? -4.599 -5.448 5.037 1.00 91.56 83 ALA A N 1
ATOM 648 C CA . ALA A 1 83 ? -4.491 -6.813 4.525 1.00 91.56 83 ALA A CA 1
ATOM 649 C C . ALA A 1 83 ? -3.298 -6.970 3.565 1.00 91.56 83 ALA A C 1
ATOM 651 O O . ALA A 1 83 ? -2.566 -7.951 3.640 1.00 91.56 83 ALA A O 1
ATOM 652 N N . VAL A 1 84 ? -3.055 -5.975 2.708 1.00 88.38 84 VAL A N 1
ATOM 653 C CA . VAL A 1 84 ? -1.909 -5.962 1.786 1.00 88.38 84 VAL A CA 1
ATOM 654 C C . VAL A 1 84 ? -0.575 -5.883 2.534 1.00 88.38 84 VAL A C 1
ATOM 656 O O . VAL A 1 84 ? 0.353 -6.607 2.188 1.00 88.38 84 VAL A O 1
ATOM 659 N N . VAL A 1 85 ? -0.463 -5.032 3.558 1.00 90.69 85 VAL A N 1
ATOM 660 C CA . VAL A 1 85 ? 0.782 -4.866 4.334 1.00 90.69 85 VAL A CA 1
ATOM 661 C C . VAL A 1 85 ? 1.034 -6.041 5.284 1.00 90.69 85 VAL A C 1
ATOM 663 O O . VAL A 1 85 ? 2.183 -6.405 5.516 1.00 90.69 85 VAL A O 1
ATOM 666 N N . SER A 1 86 ? -0.021 -6.658 5.819 1.00 89.06 86 SER A N 1
ATOM 667 C CA . SER A 1 86 ? 0.083 -7.838 6.692 1.00 89.06 86 SER A CA 1
ATOM 668 C C . SER A 1 86 ? 0.324 -9.145 5.935 1.00 89.06 86 SER A C 1
ATOM 670 O O . SER A 1 86 ? 0.671 -10.149 6.561 1.00 89.06 86 SER A O 1
ATOM 672 N N . TYR A 1 87 ? 0.171 -9.146 4.608 1.00 83.50 87 TYR A N 1
ATOM 673 C CA . TYR A 1 87 ? 0.408 -10.322 3.787 1.00 83.50 87 TYR A CA 1
ATOM 674 C C . TYR A 1 87 ? 1.879 -10.745 3.857 1.00 83.50 87 TYR A C 1
ATOM 676 O O . TYR A 1 87 ? 2.772 -10.085 3.324 1.00 83.50 87 TYR A O 1
ATOM 684 N N . LYS A 1 88 ? 2.121 -11.888 4.498 1.00 75.38 88 LYS A N 1
ATOM 685 C CA . LYS A 1 88 ? 3.402 -12.589 4.465 1.00 75.38 88 LYS A CA 1
ATOM 686 C C . LYS A 1 88 ? 3.281 -13.707 3.431 1.00 75.38 88 LYS A C 1
ATOM 688 O O . LYS A 1 88 ? 2.484 -14.619 3.657 1.00 75.38 88 LYS A O 1
ATOM 693 N N . PRO A 1 89 ? 4.005 -13.657 2.299 1.00 64.44 89 PRO A N 1
ATOM 694 C CA . PRO A 1 89 ? 4.017 -14.788 1.386 1.00 64.44 89 PRO A CA 1
ATOM 695 C C . PRO A 1 89 ? 4.540 -16.030 2.131 1.00 64.44 89 PRO A C 1
ATOM 697 O O . PRO A 1 89 ? 5.460 -15.899 2.942 1.00 64.44 89 PRO A O 1
ATOM 700 N N . PRO A 1 90 ? 3.991 -17.228 1.866 1.00 52.19 90 PRO A N 1
ATOM 701 C CA . PRO A 1 90 ? 4.387 -18.467 2.546 1.00 52.19 90 PRO A CA 1
ATOM 702 C C . PRO A 1 90 ? 5.818 -18.951 2.233 1.00 52.19 90 PRO A C 1
ATOM 704 O O . PRO A 1 90 ? 6.205 -20.038 2.645 1.00 52.19 90 PRO A O 1
ATOM 707 N N . TRP A 1 91 ? 6.635 -18.133 1.570 1.00 46.50 91 TRP A N 1
ATOM 708 C CA . TRP A 1 91 ? 8.028 -18.406 1.238 1.00 46.50 91 TRP A CA 1
ATOM 709 C C . TRP A 1 91 ? 8.852 -17.173 1.622 1.00 46.50 91 TRP A C 1
ATOM 711 O O . TRP A 1 91 ? 8.698 -16.101 1.044 1.00 46.50 91 TRP A O 1
ATOM 721 N N . ASN A 1 92 ? 9.654 -17.347 2.667 1.00 40.94 92 ASN A N 1
ATOM 722 C CA . ASN A 1 92 ? 10.925 -16.749 3.095 1.00 40.94 92 ASN A CA 1
ATOM 723 C C . ASN A 1 92 ? 11.774 -15.905 2.098 1.00 40.94 92 ASN A C 1
ATOM 725 O O . ASN A 1 92 ? 12.998 -15.939 2.158 1.00 40.94 92 ASN A O 1
ATOM 729 N N . ALA A 1 93 ? 11.168 -15.076 1.250 1.00 43.28 93 ALA A N 1
ATOM 730 C CA . ALA A 1 93 ? 11.835 -14.175 0.313 1.00 43.28 93 ALA A CA 1
ATOM 731 C C . ALA A 1 93 ? 11.492 -12.709 0.623 1.00 43.28 93 ALA A C 1
ATOM 733 O O . ALA A 1 93 ? 10.865 -11.993 -0.155 1.00 43.28 93 ALA A O 1
ATOM 734 N N . TRP A 1 94 ? 11.970 -12.228 1.769 1.00 35.72 94 TRP A N 1
ATOM 735 C CA . TRP A 1 94 ? 12.542 -10.887 1.751 1.00 35.72 94 TRP A CA 1
ATOM 736 C C . TRP A 1 94 ? 13.715 -10.967 0.754 1.00 35.72 94 TRP A C 1
ATOM 738 O O . TRP A 1 94 ? 14.546 -11.848 0.930 1.00 35.72 94 TRP A O 1
ATOM 748 N N . LEU A 1 95 ? 13.781 -10.100 -0.269 1.00 37.69 95 LEU A N 1
ATOM 749 C CA . LEU A 1 95 ? 14.973 -9.796 -1.105 1.00 37.69 95 LEU A CA 1
ATOM 750 C C . LEU A 1 95 ? 15.051 -10.222 -2.589 1.00 37.69 95 LEU A C 1
ATOM 752 O O . LEU A 1 95 ? 16.047 -9.860 -3.207 1.00 37.69 95 LEU A O 1
ATOM 756 N N . THR A 1 96 ? 14.076 -10.856 -3.250 1.00 38.88 96 THR A N 1
ATOM 757 C CA . THR A 1 96 ? 14.246 -11.144 -4.698 1.00 38.88 96 THR A CA 1
ATOM 758 C C . THR A 1 96 ? 13.176 -10.514 -5.579 1.00 38.88 96 THR A C 1
ATOM 760 O O . THR A 1 96 ? 11.983 -10.582 -5.305 1.00 38.88 96 THR A O 1
ATOM 763 N N . HIS A 1 97 ? 13.651 -9.873 -6.650 1.00 34.03 97 HIS A N 1
ATOM 764 C CA . HIS A 1 97 ? 12.961 -9.156 -7.727 1.00 34.03 97 HIS A CA 1
ATOM 765 C C . HIS A 1 97 ? 11.949 -10.001 -8.535 1.00 34.03 97 HIS A C 1
ATOM 767 O O . HIS A 1 97 ? 11.829 -9.855 -9.750 1.00 34.03 97 HIS A O 1
ATOM 773 N N . THR A 1 98 ? 11.198 -10.891 -7.898 1.00 33.06 98 THR A N 1
ATOM 774 C CA . THR A 1 98 ? 10.212 -11.723 -8.577 1.00 33.06 98 THR A CA 1
ATOM 775 C C . THR A 1 98 ? 8.871 -11.002 -8.646 1.00 33.06 98 THR A C 1
ATOM 777 O O . THR A 1 98 ? 8.254 -10.594 -7.658 1.00 33.06 98 THR A O 1
ATOM 780 N N . THR A 1 99 ? 8.435 -10.792 -9.881 1.00 31.95 99 THR A N 1
ATOM 781 C CA . THR A 1 99 ? 7.088 -10.379 -10.246 1.00 31.95 99 THR A CA 1
ATOM 782 C C . THR A 1 99 ? 6.078 -11.291 -9.558 1.00 31.95 99 THR A C 1
ATOM 784 O O . THR A 1 99 ? 5.974 -12.466 -9.885 1.00 31.95 99 THR A O 1
ATOM 787 N N . PHE A 1 100 ? 5.335 -10.748 -8.594 1.00 36.47 100 PHE A N 1
ATOM 788 C CA . PHE A 1 100 ? 4.186 -11.419 -7.986 1.00 36.47 100 PHE A CA 1
ATOM 789 C C . PHE A 1 100 ? 3.103 -11.674 -9.045 1.00 36.47 100 PHE A C 1
ATOM 791 O O . PHE A 1 100 ? 2.227 -10.835 -9.261 1.00 36.47 100 PHE A O 1
ATOM 798 N N . SER A 1 101 ? 3.154 -12.834 -9.685 1.00 30.39 101 SER A N 1
ATOM 799 C CA . SER A 1 101 ? 1.999 -13.519 -10.254 1.00 30.39 101 SER A CA 1
ATOM 800 C C . SER A 1 101 ? 1.276 -14.243 -9.111 1.00 30.39 101 SER A C 1
ATOM 802 O O . SER A 1 101 ? 1.905 -15.007 -8.386 1.00 30.39 101 SER A O 1
ATOM 804 N N . GLY A 1 102 ? -0.019 -13.982 -8.904 1.00 29.45 102 GLY A N 1
ATOM 805 C CA . GLY A 1 102 ? -0.856 -14.837 -8.042 1.00 29.45 102 GLY A CA 1
ATOM 806 C C . GLY A 1 102 ? -1.383 -14.256 -6.722 1.00 29.45 102 GLY A C 1
ATOM 807 O O . GLY A 1 102 ? -1.769 -15.021 -5.842 1.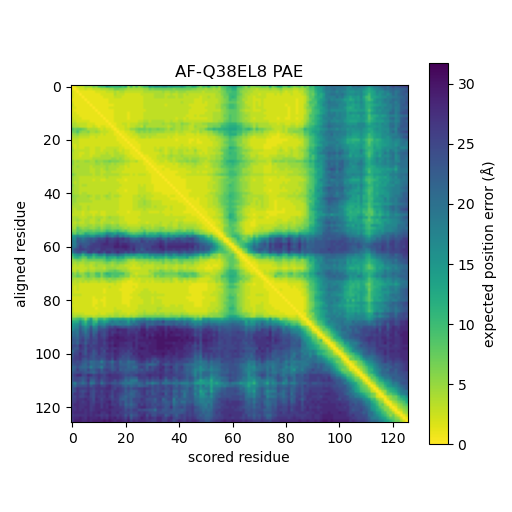00 29.45 102 GLY A O 1
ATOM 808 N N . ILE A 1 103 ? -1.474 -12.930 -6.540 1.00 40.09 103 ILE A N 1
ATOM 809 C CA . ILE A 1 103 ? -2.239 -12.380 -5.399 1.00 40.09 103 ILE A CA 1
ATOM 810 C C . ILE A 1 103 ? -3.732 -12.367 -5.752 1.00 40.09 103 ILE A C 1
ATOM 812 O O . ILE A 1 103 ? -4.259 -11.380 -6.259 1.00 40.09 103 ILE A O 1
ATOM 816 N N . SER A 1 104 ? -4.430 -13.459 -5.439 1.00 32.19 104 SER A N 1
ATOM 817 C CA . SER A 1 104 ? -5.890 -13.469 -5.326 1.00 32.19 104 SER A CA 1
ATOM 818 C C . SER A 1 104 ? -6.279 -13.130 -3.884 1.00 32.19 104 SER A C 1
ATOM 820 O O . SER A 1 104 ? -6.628 -14.014 -3.100 1.00 32.19 104 SER A O 1
ATOM 822 N N . ILE A 1 105 ? -6.256 -11.843 -3.512 1.00 40.03 105 ILE A N 1
ATOM 823 C CA . ILE A 1 105 ? -7.033 -11.416 -2.340 1.00 40.03 105 ILE A CA 1
ATOM 824 C C . ILE A 1 105 ? -8.492 -11.569 -2.749 1.00 40.03 105 ILE A C 1
ATOM 826 O O . ILE A 1 105 ? -9.002 -10.826 -3.590 1.00 40.03 105 ILE A O 1
ATOM 830 N N . ARG A 1 106 ? -9.150 -12.586 -2.192 1.00 29.16 106 ARG A N 1
ATOM 831 C CA . ARG A 1 106 ? -10.563 -12.859 -2.427 1.00 29.16 106 ARG A CA 1
ATOM 832 C C . ARG A 1 106 ? -11.379 -11.767 -1.739 1.00 29.16 106 ARG A C 1
ATOM 834 O O . ARG A 1 106 ? -11.860 -11.944 -0.625 1.00 29.16 106 ARG A O 1
ATOM 841 N 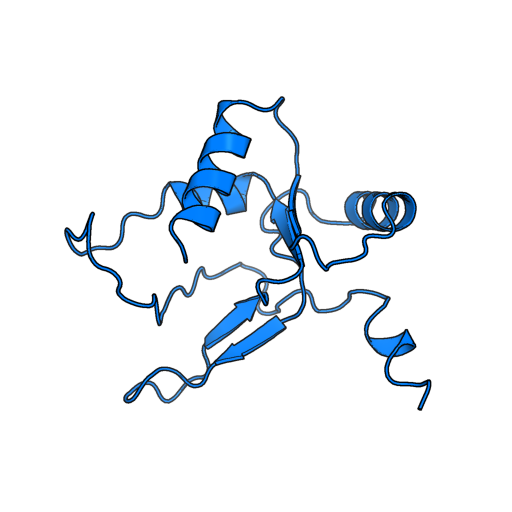N . PHE A 1 107 ? -11.510 -10.618 -2.393 1.00 35.28 107 PHE A N 1
ATOM 842 C CA . PHE A 1 107 ? -12.481 -9.613 -1.994 1.00 35.28 107 PHE A CA 1
ATOM 843 C C . PHE A 1 107 ? -13.866 -10.241 -2.120 1.00 35.28 107 PHE A C 1
ATOM 845 O O . PHE A 1 107 ? -14.209 -10.843 -3.137 1.00 35.28 107 PHE A O 1
ATOM 852 N N . THR A 1 108 ? -14.674 -10.110 -1.074 1.00 33.16 108 THR A N 1
ATOM 853 C CA . THR A 1 108 ? -16.062 -10.597 -1.026 1.00 33.16 108 THR A CA 1
ATOM 854 C C . THR A 1 108 ? -16.952 -9.971 -2.109 1.00 33.16 108 THR A C 1
ATOM 856 O O . THR A 1 108 ? -18.051 -10.452 -2.368 1.00 33.16 108 THR A O 1
ATOM 859 N N . SER A 1 109 ? -16.447 -8.972 -2.832 1.00 31.66 109 SER A N 1
ATOM 860 C CA . SER A 1 109 ? -16.962 -8.539 -4.124 1.00 31.66 109 SER A CA 1
ATOM 861 C C . SER A 1 109 ? -16.331 -9.362 -5.256 1.00 31.66 109 SER A C 1
ATOM 863 O O . SER A 1 109 ? -15.214 -9.078 -5.681 1.00 31.66 109 SER A O 1
ATOM 865 N N . ARG A 1 110 ? -17.068 -10.325 -5.836 1.00 33.34 110 ARG A N 1
ATOM 866 C CA . ARG A 1 110 ? -16.714 -11.030 -7.098 1.00 33.34 110 ARG A CA 1
ATOM 867 C C . ARG A 1 110 ? -16.614 -10.109 -8.335 1.00 33.34 110 ARG A C 1
ATOM 869 O O . ARG A 1 110 ? -16.692 -10.570 -9.469 1.00 33.34 110 ARG A O 1
ATOM 876 N N . ARG A 1 111 ? -16.482 -8.800 -8.147 1.00 40.88 111 ARG A N 1
ATOM 877 C CA . ARG A 1 111 ? -16.249 -7.815 -9.197 1.00 40.88 111 ARG A CA 1
ATOM 878 C C . ARG A 1 111 ? -15.162 -6.876 -8.703 1.00 40.88 111 ARG A C 1
ATOM 880 O O . ARG A 1 111 ? -15.329 -6.253 -7.653 1.00 40.88 111 ARG A O 1
ATOM 887 N N . CYS A 1 112 ? -14.106 -6.691 -9.496 1.00 46.28 112 CYS A N 1
ATOM 888 C CA . CYS A 1 112 ? -13.518 -5.359 -9.589 1.00 46.28 112 CYS A CA 1
ATOM 889 C C . CYS A 1 112 ? -14.693 -4.384 -9.702 1.00 46.28 112 CYS A C 1
ATOM 891 O O . CYS A 1 112 ? -15.506 -4.523 -10.619 1.00 46.28 112 CYS A O 1
ATOM 893 N N . LEU A 1 113 ? -14.848 -3.456 -8.760 1.00 43.78 113 LEU A N 1
ATOM 894 C CA . LEU A 1 113 ? -15.879 -2.431 -8.868 1.00 43.78 113 LEU A CA 1
ATOM 895 C C . LEU A 1 113 ? -15.485 -1.511 -10.032 1.00 43.78 113 LEU A C 1
ATOM 897 O O . LEU A 1 113 ? -14.801 -0.510 -9.858 1.00 43.78 113 LEU A O 1
ATOM 901 N N . THR A 1 114 ? -15.878 -1.902 -11.246 1.00 39.00 114 THR A N 1
ATOM 902 C CA . THR A 1 114 ? -15.526 -1.260 -12.520 1.00 39.00 114 THR A CA 1
ATOM 903 C C . THR A 1 114 ? -16.404 -0.064 -12.857 1.00 39.00 114 THR A C 1
ATOM 905 O O . THR A 1 114 ? -16.190 0.575 -13.883 1.00 39.00 114 THR A O 1
ATOM 908 N N . LYS A 1 115 ? -17.358 0.318 -12.003 1.00 30.92 115 LYS A N 1
ATOM 909 C CA . LYS A 1 115 ? -18.133 1.544 -12.219 1.00 30.92 115 LYS A CA 1
ATOM 910 C C . LYS A 1 115 ? -17.357 2.770 -11.735 1.00 30.92 115 LYS A C 1
ATOM 912 O O . LYS A 1 115 ? -17.729 3.417 -10.763 1.00 30.92 115 LYS A O 1
ATOM 917 N N . MET A 1 116 ? -16.274 3.104 -12.437 1.00 36.06 116 MET A N 1
ATOM 918 C CA . MET A 1 116 ? -15.802 4.486 -12.503 1.00 36.06 116 MET A CA 1
ATOM 919 C C . MET A 1 116 ? -16.663 5.221 -13.546 1.00 36.06 116 MET A C 1
ATOM 921 O O . MET A 1 116 ? -16.595 4.859 -14.716 1.00 36.06 116 MET A O 1
ATOM 925 N N . PRO A 1 117 ? -17.423 6.274 -13.188 1.00 32.91 117 PRO A N 1
ATOM 926 C CA . PRO A 1 117 ? -18.291 7.017 -14.122 1.00 32.91 117 PRO A CA 1
ATOM 927 C C . PRO A 1 117 ? -17.585 7.690 -15.320 1.00 32.91 117 PRO A C 1
ATOM 929 O O . PRO A 1 117 ? -18.235 8.349 -16.132 1.00 32.91 117 PRO A O 1
ATOM 932 N N . TRP A 1 118 ? -16.257 7.583 -15.417 1.00 39.03 118 TRP A N 1
ATOM 933 C CA . TRP A 1 118 ? -15.430 8.257 -16.421 1.00 39.03 118 TRP A CA 1
ATOM 934 C C . TRP A 1 118 ? -14.961 7.345 -17.557 1.00 39.03 118 TRP A C 1
ATOM 936 O O . TRP A 1 118 ? -14.598 7.866 -18.610 1.00 39.03 118 TRP A O 1
ATOM 946 N N . SER A 1 119 ? -14.993 6.015 -17.394 1.00 36.16 119 SER A N 1
ATOM 947 C CA . SER A 1 119 ? -14.518 5.091 -18.439 1.00 36.16 119 SER A CA 1
ATOM 948 C C . SER A 1 119 ? -15.410 5.095 -19.686 1.00 36.16 119 SER A C 1
ATOM 950 O O . SER A 1 119 ? -14.900 4.947 -20.790 1.00 36.16 119 SER A O 1
ATOM 952 N N . GLU A 1 120 ? -16.711 5.357 -19.541 1.00 35.28 120 GLU A N 1
ATOM 953 C CA . GLU A 1 120 ? -17.652 5.453 -20.670 1.00 35.28 120 GLU A CA 1
ATOM 954 C C . GLU A 1 120 ? -17.600 6.801 -21.404 1.00 35.28 120 GLU A C 1
ATOM 956 O O . GLU A 1 120 ? -18.080 6.915 -22.531 1.00 35.28 120 GLU A O 1
ATOM 961 N N . ARG A 1 121 ? -17.012 7.843 -20.798 1.00 35.03 121 ARG A N 1
ATOM 962 C CA . ARG A 1 121 ? -17.033 9.199 -21.372 1.00 35.03 121 ARG A CA 1
ATOM 963 C C . ARG A 1 121 ? -15.811 9.544 -22.223 1.00 35.03 121 ARG A C 1
ATOM 965 O O . ARG A 1 121 ? -15.913 10.441 -23.053 1.00 35.03 121 ARG A O 1
ATOM 972 N N . TYR A 1 122 ? -14.696 8.828 -22.068 1.00 37.47 122 TYR A N 1
ATOM 973 C CA . TYR A 1 122 ? -13.488 9.041 -22.879 1.00 37.47 122 TYR A CA 1
ATOM 974 C C . TYR A 1 122 ? -13.369 8.105 -24.090 1.00 37.47 122 TYR A C 1
ATOM 976 O O . TYR A 1 122 ? -12.657 8.429 -25.032 1.00 37.47 122 TYR A O 1
ATOM 984 N N . THR A 1 123 ? -14.110 6.997 -24.141 1.00 41.59 123 THR A N 1
ATOM 985 C CA . THR A 1 123 ? -14.123 6.085 -25.302 1.00 41.59 123 THR A CA 1
ATOM 986 C C . THR A 1 123 ? -15.093 6.503 -26.414 1.00 41.59 123 THR A C 1
ATOM 988 O O . THR A 1 123 ? -15.066 5.917 -27.491 1.00 41.59 123 THR A O 1
ATOM 991 N N . ARG A 1 124 ? -15.914 7.544 -26.200 1.00 39.84 124 ARG A N 1
ATOM 992 C CA . ARG A 1 124 ? -16.872 8.084 -27.190 1.00 39.84 124 ARG A CA 1
ATOM 993 C C . ARG A 1 124 ? -16.448 9.390 -27.877 1.00 39.84 124 ARG A C 1
ATOM 995 O O . ARG A 1 124 ? -17.250 9.977 -28.593 1.00 39.84 124 ARG A O 1
ATOM 1002 N N . ARG A 1 125 ? -15.205 9.839 -27.689 1.00 38.94 125 ARG A N 1
ATOM 1003 C CA . ARG A 1 125 ? -14.590 10.909 -28.492 1.00 38.94 125 ARG A CA 1
ATOM 1004 C C . ARG A 1 125 ? -13.342 10.356 -29.182 1.00 38.94 125 ARG A C 1
ATOM 1006 O O . ARG A 1 125 ? -12.232 10.539 -28.694 1.00 38.94 125 ARG A O 1
ATOM 1013 N N . ARG A 1 126 ? -13.567 9.600 -30.256 1.00 37.16 126 ARG A N 1
ATOM 1014 C CA . ARG A 1 126 ? -12.666 9.584 -31.413 1.00 37.16 126 ARG A CA 1
ATOM 1015 C C . ARG A 1 126 ? -13.129 10.676 -32.362 1.00 37.16 126 ARG A C 1
ATOM 1017 O O . ARG A 1 126 ? -14.360 10.904 -32.383 1.00 37.16 126 ARG A O 1
#

Mean predicted aligned error: 12.61 Å

Radius of gyration: 15.64 Å; Cα contacts (8 Å, |Δi|>4): 137; chains: 1; bounding box: 36×40×42 Å

pLDDT: mean 71.92, std 24.52, range [29.16, 95.81]

Secondary structure (DSSP, 8-state):
--HHHHHHHHHHHHHS---SEEEEE-TT----HHHHHHHHTTS-SSS-EEEEEEEEPPSSS-SS-EEEEEEEEEEEEHHHHHHHHH---SS--SS------------SSSS-----TTHHHHTT--

Nearest PDB structures (foldseek):
  3asm-assembly1_A  TM=2.178E-01  e=4.072E+00  Geobacillus stearothermophilus
  7pd3-assembly1_U  TM=1.678E-01  e=8.718E+00  Homo sapiens

GO terms:
  GO:0005737 cytoplasm (C, IDA)

Organism: Trypanosoma brucei brucei (strain 927/4 GUTat10.1) (NCBI:txid185431)

Solvent-accessible surface area (backbone atoms only — not comparable to full-atom values): 8062 Å² total; per-residue (Å²): 113,55,70,70,57,51,48,50,46,44,47,55,66,74,73,44,77,94,51,57,61,48,75,50,66,42,95,88,57,88,77,62,61,71,62,51,54,58,51,58,73,76,48,65,66,58,75,29,64,36,37,54,66,42,73,40,76,36,77,96,78,45,102,53,66,47,70,43,64,44,83,55,41,36,38,27,9,42,60,40,42,48,53,62,62,69,60,71,70,99,60,96,61,87,88,68,95,69,80,64,78,80,82,77,77,82,51,93,56,96,50,72,57,62,84,54,92,58,67,75,65,62,74,73,66,125

=== Feature glossary ===
Key to the feature types in this record:

— What the protein is —

Primary structure: the covalent order of the twenty standard amino acids along the backbone. Two proteins with the same sequence will (almost always) fold to the same structure; two with 30% identity often share a fold but not the details.

Database cross-references. InterPro integrates a dozen domain/family signature databases into unified entries with residue-range hits. GO terms attach function/process/location labels with evidence codes. CATH codes position the fold in a four-level structural taxonomy. Organism is the NCBI-taxonomy species name.

— Where its atoms are —

The mmCIF block holds the 3D Cartesian coordinates of each backbone atom (N, Cα, C, O) in ångströms. mmCIF is the PDB's canonical archive format — a tagged-loop text representation of the atomic model.

Six rendered views show the 3D structure from the faces of a cube — i.e. along ±x, ±y, ±z. Rendering representation is drawn randomly per protein from cartoon (secondary-structure ribbons), sticks (backbone bonds), or molecular surface; coloring is either N→C rainbow (blue at the N-terminus through red at the C-terminus) or one color per chain.

— Local backbone conformation —

DSSP 8-state secondary structure assigns each residue one of H (α-helix), G (3₁₀-helix), I (π-helix), E (extended β-strand), B (isolated β-bridge),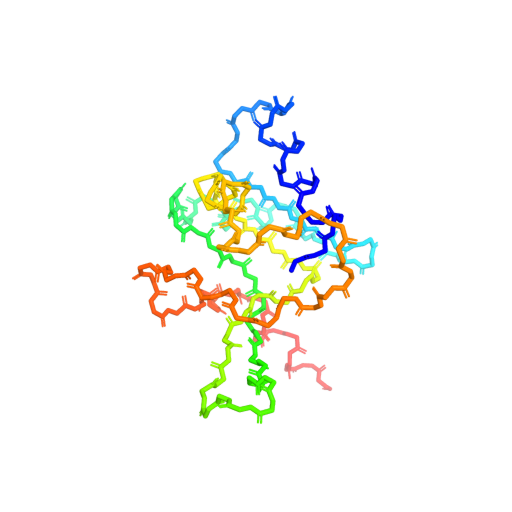 T (hydrogen-bonded turn), S (bend), or '-' (coil). The assignment is computed from backbone hydrogen-bond geometry via the Kabsch–Sander algorithm.

P-SEA three-state annotation labels each residue as helix, strand, or coil based purely on the geometry of the Cα trace. It serves as a fallback when the full backbone (and thus DSSP) is unavailable.

The φ/ψ torsion pair specifies the backbone conformation at each residue. φ rotates about the N–Cα bond, ψ about the Cα–C bond. Steric clashes forbid most of the (φ, ψ) plane — the allowed regions (α-helix basin, β-sheet basin, left-handed helix) are the Ramachandran-allowed regions.

— Global shape and packing —

The g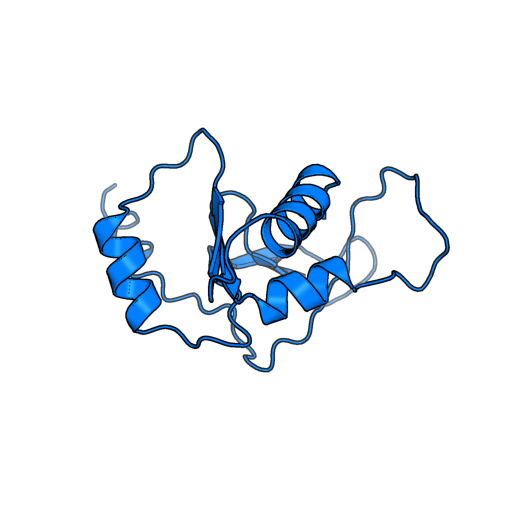eometric summary reports three shape descriptors. Rg (radius of gyration) measures how spread out the Cα atoms are about their centre of mass; compact globular proteins have small Rg, elongated or unfolded ones large. Cα contacts (<8 Å, |i−j|>4) count long-range residue pairs in spatial proximity — high for tightly packed folds, near zero for rods or random coil. The bounding-box extents give the protein's footprint along x, y, z in Å.

Accessible surface area quantifies burial. A residue with SASA near zero is packed into the hydrophobic core; one with SASA >100 Å² sits on the surface. Computed here via the Shrake–Rupley numerical algorithm with a 1.4 Å probe.

Plot images: a contact map (which residues are close in 3D, as an N×N binary image), a Ramachandran scatter (backbone torsion angles, revealing secondary-structure composition at a glance), and — for AlphaFold structures — a PAE heatmap (pairwise prediction confidence).

— Structural neighborhood —

The Foldseek 3Di string encodes local tertiary geometry as a 20-letter alphabet — one character per residue — derived from the relative positions of nearby Cα atoms. Unlike the amino-acid sequence, 3Di is a direct function of the 3D structure, so two proteins with the same fold have similar 3Di strings even at low sequence identity.

Nearest PDB neighbors are the top structural matches found by Foldseek when searching this structure against the entire Protein Data Bank. Each hit reports a TM-score (0 to 1; >0.5 almost always implies the same fold) and an E-value. These are *structural* homologs — they may share no detectable sequence similarity.

— Confidence and disorder —

For AlphaFold models, the B-factor field carries pLDDT — the model's own estimate of local accuracy on a 0–100 scale. Regions with pLDDT<50 should be treated as essentially unmodeled; they often correspond to intrinsically disordered segments.

B-factor (Debye–Waller factor) reflects atomic displacement in the crystal lattice. It is an experimental observable (units Å²), not a prediction; low values mean the atom is pinned down, high values mean it moves or is heterogeneous across the crystal.

Predicted aligned error is AlphaFold's pairwise confidence. Unlike pLDDT (per-residue), PAE is per-residue-pair and captures whether two parts of the structure are correctly placed relative to each other. Units are ångströms of expected positional error.